Protein AF-A0A7Y1Y1H8-F1 (afdb_monomer_lite)

Structure (mmCIF, N/CA/C/O backbone):
data_AF-A0A7Y1Y1H8-F1
#
_entry.id   AF-A0A7Y1Y1H8-F1
#
loop_
_atom_site.group_PDB
_atom_site.id
_atom_site.type_symbol
_atom_site.label_atom_id
_atom_site.label_alt_id
_atom_site.label_comp_id
_atom_site.label_asym_id
_atom_site.label_entity_id
_atom_site.label_seq_id
_atom_site.pdbx_PDB_ins_code
_atom_site.Cartn_x
_atom_site.Cartn_y
_atom_site.Cartn_z
_atom_site.occupancy
_atom_site.B_iso_or_equiv
_atom_site.auth_seq_id
_atom_site.auth_comp_id
_atom_site.auth_asym_id
_atom_site.auth_atom_id
_atom_site.pdbx_PDB_model_num
ATOM 1 N N . MET A 1 1 ? 24.072 7.001 -8.394 1.00 65.31 1 MET A N 1
ATOM 2 C CA . MET A 1 1 ? 23.470 6.661 -7.085 1.00 65.31 1 MET A CA 1
ATOM 3 C C . MET A 1 1 ? 21.974 6.422 -7.222 1.00 65.31 1 MET A C 1
ATOM 5 O O . MET A 1 1 ? 21.556 5.305 -6.968 1.00 65.31 1 MET A O 1
ATOM 9 N N . LEU A 1 2 ? 21.184 7.399 -7.696 1.00 84.12 2 LEU A N 1
ATOM 10 C CA . LEU A 1 2 ? 19.743 7.194 -7.925 1.00 84.12 2 LEU A CA 1
ATOM 11 C C . LEU A 1 2 ? 19.459 6.105 -8.979 1.00 84.12 2 LEU A C 1
ATOM 13 O O . LEU A 1 2 ? 18.669 5.208 -8.729 1.00 84.12 2 LEU A O 1
ATOM 17 N N . SER A 1 3 ? 20.190 6.118 -10.098 1.00 87.31 3 SER A N 1
ATOM 18 C CA . SER A 1 3 ? 20.118 5.077 -11.137 1.00 87.31 3 SER A CA 1
ATOM 19 C C . SER A 1 3 ? 20.517 3.686 -10.637 1.00 87.31 3 SER A C 1
ATOM 21 O O . SER A 1 3 ? 19.962 2.683 -11.065 1.00 87.31 3 SER A O 1
ATOM 23 N N . THR A 1 4 ? 21.467 3.612 -9.702 1.00 92.56 4 THR A N 1
ATOM 24 C CA . THR A 1 4 ? 21.881 2.352 -9.073 1.00 92.56 4 THR A CA 1
ATOM 25 C C . THR A 1 4 ? 20.747 1.771 -8.234 1.00 92.56 4 THR A C 1
ATOM 27 O O . THR A 1 4 ? 20.443 0.593 -8.363 1.00 92.56 4 THR A O 1
ATOM 30 N N . LEU A 1 5 ? 20.095 2.605 -7.417 1.00 93.06 5 LEU A N 1
ATOM 31 C CA . LEU A 1 5 ? 18.932 2.198 -6.625 1.00 93.06 5 LEU A CA 1
ATOM 32 C C . LEU A 1 5 ? 17.758 1.796 -7.515 1.00 93.06 5 LEU A C 1
ATOM 34 O O . LEU A 1 5 ? 17.090 0.810 -7.229 1.00 93.06 5 LEU A O 1
ATOM 38 N N . GLU A 1 6 ? 17.528 2.533 -8.599 1.00 91.25 6 GLU A N 1
ATOM 39 C CA . GLU A 1 6 ? 16.491 2.196 -9.564 1.00 91.25 6 GLU A CA 1
ATOM 40 C C . GLU A 1 6 ? 16.747 0.831 -10.210 1.00 91.25 6 GLU A C 1
ATOM 42 O O . GLU A 1 6 ? 15.847 -0.000 -10.233 1.00 91.25 6 GLU A O 1
ATOM 47 N N . ASN A 1 7 ? 17.970 0.558 -10.667 1.00 92.62 7 ASN A N 1
ATOM 48 C CA . ASN A 1 7 ? 18.309 -0.745 -11.238 1.00 92.62 7 ASN A CA 1
ATOM 49 C C . ASN A 1 7 ? 18.155 -1.873 -10.212 1.00 92.62 7 ASN A C 1
ATOM 51 O O . ASN A 1 7 ? 17.545 -2.889 -10.525 1.00 92.62 7 ASN A O 1
ATOM 55 N N . MET A 1 8 ? 18.625 -1.670 -8.977 1.00 95.06 8 MET A N 1
ATOM 56 C CA . MET A 1 8 ? 18.462 -2.652 -7.900 1.00 95.06 8 MET A CA 1
ATOM 57 C C . MET A 1 8 ? 16.987 -2.938 -7.593 1.00 95.06 8 MET A C 1
ATOM 59 O O . MET A 1 8 ? 16.618 -4.093 -7.412 1.00 95.06 8 MET A O 1
ATOM 63 N N . ASP A 1 9 ? 16.137 -1.908 -7.545 1.00 93.69 9 ASP A N 1
ATOM 64 C CA . ASP A 1 9 ? 14.693 -2.060 -7.330 1.00 93.69 9 ASP A CA 1
ATOM 65 C C . ASP A 1 9 ? 14.044 -2.869 -8.466 1.00 93.69 9 ASP A C 1
ATOM 67 O O . ASP A 1 9 ? 13.272 -3.791 -8.202 1.00 93.69 9 ASP A O 1
ATOM 71 N N . ARG A 1 10 ? 14.422 -2.596 -9.722 1.00 93.19 10 ARG A N 1
ATOM 72 C CA . ARG A 1 10 ? 13.918 -3.320 -10.898 1.00 93.19 10 ARG A CA 1
ATOM 73 C C . ARG A 1 10 ? 14.368 -4.781 -10.918 1.00 93.19 10 ARG A C 1
ATOM 75 O O . ARG A 1 10 ? 13.538 -5.662 -11.131 1.00 93.19 10 ARG A O 1
ATOM 82 N N . GLU A 1 11 ? 15.650 -5.047 -10.681 1.00 94.69 11 GLU A N 1
ATOM 83 C CA . GLU A 1 11 ? 16.203 -6.406 -10.627 1.00 94.69 11 GLU A CA 1
ATOM 84 C C . GLU A 1 11 ? 15.566 -7.219 -9.499 1.00 94.69 11 GLU A C 1
ATOM 86 O O . GLU A 1 11 ? 15.130 -8.350 -9.718 1.00 94.69 11 GLU A O 1
ATOM 91 N N . LEU A 1 12 ? 15.438 -6.620 -8.311 1.00 96.31 12 LEU A N 1
ATOM 92 C CA . LEU A 1 12 ? 14.784 -7.253 -7.172 1.00 96.31 12 LEU A CA 1
ATOM 93 C C . LEU A 1 12 ? 13.310 -7.542 -7.467 1.00 96.31 12 LEU A C 1
ATOM 95 O O . LEU A 1 12 ? 12.825 -8.628 -7.150 1.00 96.31 12 LEU A O 1
ATOM 99 N N . PHE A 1 13 ? 12.601 -6.601 -8.097 1.00 95.25 13 PHE A N 1
ATOM 100 C CA . PHE A 1 13 ? 11.216 -6.804 -8.504 1.00 95.25 13 PHE A CA 1
ATOM 101 C C . PHE A 1 13 ? 11.086 -7.978 -9.476 1.00 95.25 13 PHE A C 1
ATOM 103 O O . PHE A 1 13 ? 10.279 -8.868 -9.228 1.00 95.25 13 PHE A O 1
ATOM 110 N N . VAL A 1 14 ? 11.879 -8.014 -10.553 1.00 95.19 14 VAL A N 1
ATOM 111 C CA . VAL A 1 14 ? 11.819 -9.097 -11.551 1.00 95.19 14 VAL A CA 1
ATOM 112 C C . VAL A 1 14 ? 12.166 -10.442 -10.916 1.00 95.19 14 VAL A C 1
ATOM 114 O O . VAL A 1 14 ? 11.481 -11.427 -11.181 1.00 95.19 14 VAL A O 1
ATOM 117 N N . PHE A 1 15 ? 13.168 -10.483 -10.035 1.00 96.25 15 PHE A N 1
ATOM 118 C CA . PHE A 1 15 ? 13.535 -11.689 -9.298 1.00 96.25 15 PHE A CA 1
ATOM 119 C C . PHE A 1 15 ? 12.376 -12.213 -8.438 1.00 96.25 15 PHE A C 1
ATOM 121 O O . PHE A 1 15 ? 11.978 -13.367 -8.585 1.00 96.25 15 PHE A O 1
ATOM 128 N N . LEU A 1 16 ? 11.787 -11.364 -7.589 1.00 95.38 16 LEU A N 1
ATOM 129 C CA . LEU A 1 16 ? 10.676 -11.751 -6.712 1.00 95.38 16 LEU A CA 1
ATOM 130 C C . LEU A 1 16 ? 9.417 -12.110 -7.507 1.00 95.38 16 LEU A C 1
ATOM 132 O O . LEU A 1 16 ? 8.775 -13.121 -7.233 1.00 95.38 16 LEU A O 1
ATOM 136 N N . ASN A 1 17 ? 9.083 -11.308 -8.516 1.00 95.25 17 ASN A N 1
ATOM 137 C CA . ASN A 1 17 ? 7.946 -11.547 -9.393 1.00 95.25 17 ASN A CA 1
ATOM 138 C C . ASN A 1 17 ? 8.120 -12.849 -10.200 1.00 95.25 17 ASN A C 1
ATOM 140 O O . ASN A 1 17 ? 7.142 -13.539 -10.477 1.00 95.25 17 ASN A O 1
ATOM 144 N N . GLY A 1 18 ? 9.354 -13.214 -10.561 1.00 94.00 18 GLY A N 1
ATOM 145 C CA . GLY A 1 18 ? 9.685 -14.461 -11.253 1.00 94.00 18 GLY A CA 1
ATOM 146 C C . GLY A 1 18 ? 9.533 -15.722 -10.394 1.00 94.00 18 GLY A C 1
ATOM 147 O O . GLY A 1 18 ? 9.377 -16.807 -10.944 1.00 94.00 18 GLY A O 1
ATOM 148 N N . MET A 1 19 ? 9.509 -15.598 -9.063 1.00 94.38 19 MET A N 1
ATOM 149 C CA . MET A 1 19 ? 9.257 -16.710 -8.129 1.00 94.38 19 MET A CA 1
ATOM 150 C C . MET A 1 19 ? 7.758 -17.030 -7.949 1.00 94.38 19 MET A C 1
ATOM 152 O O . MET A 1 19 ? 7.380 -17.730 -7.003 1.00 94.38 19 MET A O 1
ATOM 156 N N . ASN A 1 20 ? 6.894 -16.509 -8.828 1.00 93.19 20 ASN A N 1
ATOM 157 C CA . ASN A 1 20 ? 5.456 -16.758 -8.785 1.00 93.19 20 ASN A CA 1
ATOM 158 C C . ASN A 1 20 ? 5.120 -18.247 -8.961 1.00 93.19 20 ASN A C 1
ATOM 160 O O . ASN A 1 20 ? 5.846 -19.021 -9.586 1.00 93.19 20 ASN A O 1
ATOM 164 N N . ASN A 1 21 ? 4.002 -18.649 -8.368 1.00 94.62 21 ASN A N 1
ATOM 165 C CA . ASN A 1 21 ? 3.383 -19.951 -8.566 1.00 94.62 21 ASN A CA 1
ATOM 166 C C . ASN A 1 21 ? 1.912 -19.864 -8.150 1.00 94.62 21 ASN A C 1
ATOM 168 O O . ASN A 1 21 ? 1.528 -18.969 -7.401 1.00 94.62 21 ASN A O 1
ATOM 172 N N . SER A 1 22 ? 1.099 -20.840 -8.553 1.00 93.88 22 SER A N 1
ATOM 173 C CA . SER A 1 22 ? -0.351 -20.807 -8.325 1.00 93.88 22 SER A CA 1
ATOM 174 C C . SER A 1 22 ? -0.763 -20.684 -6.852 1.00 93.88 22 SER A C 1
ATOM 176 O O . SER A 1 22 ? -1.789 -20.079 -6.556 1.00 93.88 22 SER A O 1
ATOM 178 N N . VAL A 1 23 ? 0.011 -21.250 -5.918 1.00 95.19 23 VAL A N 1
ATOM 179 C CA . VAL A 1 23 ? -0.287 -21.179 -4.477 1.00 95.19 23 VAL A CA 1
ATOM 180 C C . VAL A 1 23 ? 0.081 -19.806 -3.919 1.00 95.19 23 VAL A C 1
ATOM 182 O O . VAL A 1 23 ? -0.704 -19.211 -3.181 1.00 95.19 23 VAL A O 1
ATOM 185 N N . ALA A 1 24 ? 1.259 -19.297 -4.281 1.00 93.56 24 ALA A N 1
ATOM 186 C CA . ALA A 1 24 ? 1.716 -17.972 -3.888 1.00 93.56 24 ALA A CA 1
ATOM 187 C C . ALA A 1 24 ? 0.798 -16.884 -4.456 1.00 93.56 24 ALA A C 1
ATOM 189 O O . ALA A 1 24 ? 0.406 -15.990 -3.716 1.00 93.56 24 ALA A O 1
ATOM 190 N N . ASP A 1 25 ? 0.389 -16.997 -5.719 1.00 94.12 25 ASP A N 1
ATOM 191 C CA . ASP A 1 25 ? -0.513 -16.048 -6.373 1.00 94.12 25 ASP A CA 1
ATOM 192 C C . ASP A 1 25 ? -1.875 -16.004 -5.686 1.00 94.12 25 ASP A C 1
ATOM 194 O O . ASP A 1 25 ? -2.371 -14.927 -5.357 1.00 94.12 25 ASP A O 1
ATOM 198 N N . TRP A 1 26 ? -2.450 -17.177 -5.403 1.00 93.88 26 TRP A N 1
ATOM 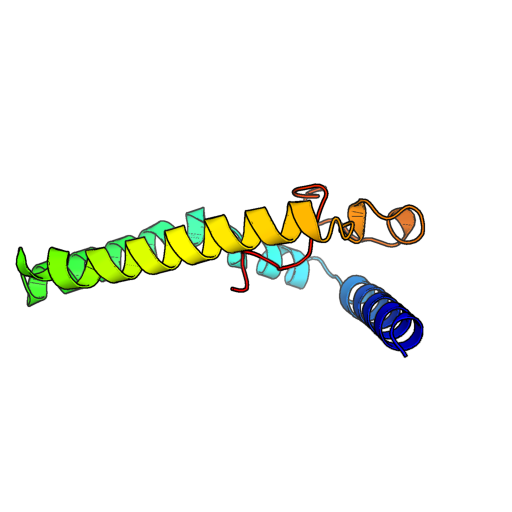199 C CA . TRP A 1 26 ? -3.701 -17.288 -4.659 1.00 93.88 26 TRP A CA 1
ATOM 200 C C . TRP A 1 26 ? -3.582 -16.617 -3.286 1.00 93.88 26 TRP A C 1
ATOM 202 O O . TRP A 1 26 ? -4.406 -15.776 -2.927 1.00 93.88 26 TRP A O 1
ATOM 212 N N . LEU A 1 27 ?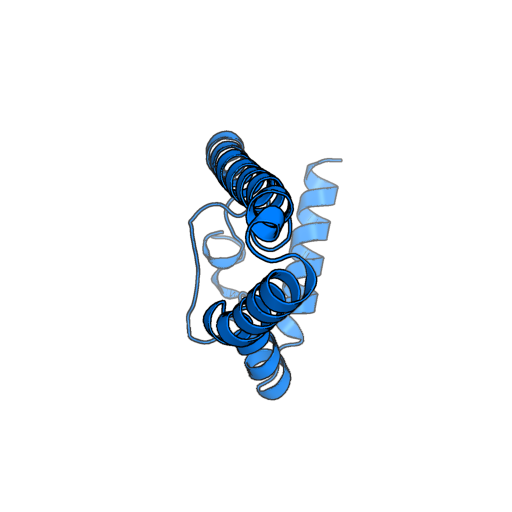 -2.522 -16.920 -2.532 1.00 94.56 27 LEU A N 1
ATOM 213 C CA . LEU A 1 27 ? -2.310 -16.339 -1.209 1.00 94.56 27 LEU A CA 1
ATOM 214 C C . LEU A 1 27 ? -2.124 -14.818 -1.279 1.00 94.56 27 LEU A C 1
ATOM 216 O O . LEU A 1 27 ? -2.761 -14.087 -0.520 1.00 94.56 27 LEU A O 1
ATOM 220 N N . MET A 1 28 ? -1.287 -14.325 -2.192 1.00 92.69 28 MET A N 1
ATOM 221 C CA . MET A 1 28 ? -1.009 -12.893 -2.347 1.00 92.69 28 MET A CA 1
ATOM 222 C C . MET A 1 28 ? -2.250 -12.110 -2.792 1.00 92.69 28 MET A C 1
ATOM 224 O O . MET A 1 28 ? -2.470 -10.994 -2.319 1.00 92.69 28 MET A O 1
ATOM 228 N N . TYR A 1 29 ? -3.097 -12.703 -3.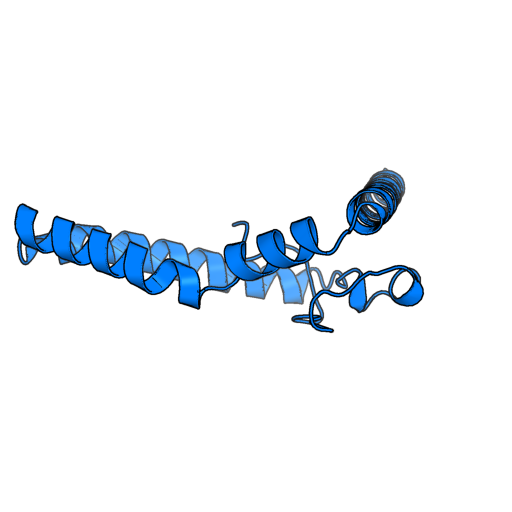636 1.00 93.00 29 TYR A N 1
ATOM 229 C CA . TYR A 1 29 ? -4.358 -12.098 -4.056 1.00 93.00 29 TYR A CA 1
ATOM 230 C C . TYR A 1 29 ? -5.317 -11.904 -2.876 1.00 93.00 29 TYR A C 1
ATOM 232 O O . TYR A 1 29 ? -5.694 -10.776 -2.561 1.00 93.00 29 TYR A O 1
ATOM 240 N N . TYR A 1 30 ? -5.662 -12.981 -2.160 1.00 93.44 30 TYR A N 1
ATOM 241 C CA . TYR A 1 30 ? -6.637 -12.901 -1.065 1.00 93.44 30 TYR A CA 1
ATOM 242 C C . TYR A 1 30 ? -6.119 -12.128 0.149 1.00 93.44 30 TYR A C 1
ATOM 244 O O . TYR A 1 30 ? -6.902 -11.483 0.840 1.00 93.44 30 TYR A O 1
ATOM 252 N N . THR A 1 31 ? -4.810 -12.148 0.409 1.00 92.56 31 THR A N 1
ATOM 253 C CA . THR A 1 31 ? -4.228 -11.313 1.474 1.00 92.56 31 THR A CA 1
ATOM 254 C C . THR A 1 31 ? -4.288 -9.823 1.144 1.00 92.56 31 THR A C 1
ATOM 256 O O . THR A 1 31 ? -4.460 -9.017 2.058 1.00 92.56 31 THR A O 1
ATOM 259 N N . SER A 1 32 ? -4.206 -9.453 -0.137 1.00 91.38 32 SER A N 1
ATOM 260 C CA . SER A 1 32 ? -4.302 -8.059 -0.589 1.00 91.38 32 SER A CA 1
ATOM 261 C C . SER A 1 32 ? -5.748 -7.578 -0.770 1.00 91.38 32 SER A C 1
ATOM 263 O O . SER A 1 32 ? -5.992 -6.372 -0.819 1.00 91.38 32 SER A O 1
ATOM 265 N N . GLU A 1 33 ? -6.718 -8.490 -0.872 1.00 91.44 33 GLU A N 1
ATOM 266 C CA . GLU A 1 33 ? -8.113 -8.150 -1.147 1.00 91.44 33 GLU A CA 1
ATOM 267 C C . GLU A 1 33 ? -8.829 -7.598 0.096 1.00 91.44 33 GLU A C 1
ATOM 269 O O . GLU A 1 33 ? -9.013 -8.275 1.110 1.00 91.44 33 GLU A O 1
ATOM 274 N N . LYS A 1 34 ? -9.316 -6.356 0.008 1.00 88.75 34 LYS A N 1
ATOM 275 C CA . LYS A 1 34 ? -9.917 -5.642 1.148 1.00 88.75 34 LYS A CA 1
ATOM 276 C C . LYS A 1 34 ? -11.153 -6.341 1.715 1.00 88.75 34 LYS A C 1
ATOM 278 O O . LYS A 1 34 ? -11.390 -6.272 2.920 1.00 88.75 34 LYS A O 1
ATOM 283 N N . TRP A 1 35 ? -11.939 -7.019 0.872 1.00 91.50 35 TRP A N 1
ATOM 284 C CA . TRP A 1 35 ? -13.174 -7.687 1.300 1.00 91.50 35 TRP A CA 1
ATOM 285 C C . TRP A 1 35 ? -12.913 -8.815 2.300 1.00 91.50 35 TRP A C 1
ATOM 287 O O . TRP A 1 35 ? -13.739 -9.039 3.184 1.00 91.50 35 TRP A O 1
ATOM 297 N N . VAL A 1 36 ? -11.748 -9.466 2.213 1.00 94.12 36 VAL A N 1
ATOM 298 C CA . VAL A 1 36 ? -11.331 -10.533 3.135 1.00 94.12 36 VAL A CA 1
ATOM 299 C C . VAL A 1 36 ? -11.160 -9.998 4.559 1.00 94.12 36 VAL A C 1
ATOM 301 O O . VAL A 1 36 ? -11.480 -10.687 5.526 1.00 94.12 36 VAL A O 1
ATOM 304 N N . TRP A 1 37 ? -10.726 -8.744 4.702 1.00 93.56 37 TRP A N 1
ATOM 305 C CA . TRP A 1 37 ? -10.432 -8.129 5.997 1.00 93.56 37 TRP A CA 1
ATOM 306 C C . TRP A 1 37 ? -11.628 -7.422 6.647 1.00 93.56 37 TRP A C 1
ATOM 308 O O . TRP A 1 37 ? -11.613 -7.182 7.855 1.00 93.56 37 TRP A O 1
ATOM 318 N N . ILE A 1 38 ? -12.696 -7.124 5.897 1.00 94.44 38 ILE A N 1
ATOM 319 C CA . ILE A 1 38 ? -13.889 -6.444 6.435 1.00 94.44 38 ILE A CA 1
ATOM 320 C C . ILE A 1 38 ? -14.495 -7.184 7.642 1.00 94.44 38 ILE A C 1
ATOM 322 O O . ILE A 1 38 ? -14.725 -6.525 8.659 1.00 94.44 38 ILE A O 1
ATOM 326 N N . PRO A 1 39 ? -14.722 -8.516 7.612 1.00 95.88 39 PRO A N 1
ATOM 327 C CA . PRO A 1 39 ? -15.255 -9.235 8.771 1.00 95.88 39 PRO A CA 1
ATOM 328 C C . PRO A 1 39 ? -14.371 -9.098 10.015 1.00 95.88 39 PRO A C 1
ATOM 330 O O . PRO A 1 39 ? -14.880 -8.951 11.126 1.00 95.88 39 PRO A O 1
ATOM 333 N N . PHE A 1 40 ? -13.050 -9.096 9.830 1.00 95.81 40 PHE A N 1
ATOM 334 C CA . PHE A 1 40 ? -12.088 -8.937 10.914 1.00 95.81 40 PHE A CA 1
ATOM 335 C C . PHE A 1 40 ? -12.155 -7.533 11.532 1.00 95.81 40 PHE A C 1
ATOM 337 O O . PHE A 1 40 ? -12.255 -7.399 12.753 1.00 95.81 40 PHE A O 1
ATOM 344 N N . TYR A 1 41 ? -12.192 -6.480 10.710 1.00 94.25 41 TYR A N 1
ATOM 345 C CA . TYR A 1 41 ? -12.339 -5.110 11.209 1.00 94.25 41 TYR A CA 1
ATOM 346 C C . TYR A 1 41 ? -13.691 -4.876 11.889 1.00 94.25 41 TYR A C 1
ATOM 348 O O . TYR A 1 41 ? -13.747 -4.231 12.937 1.00 94.25 41 TYR A O 1
ATOM 356 N N . LEU A 1 42 ? -14.775 -5.448 11.354 1.00 96.12 42 LEU A N 1
ATOM 357 C CA . LEU A 1 42 ? -16.091 -5.405 11.993 1.00 96.12 42 LEU A CA 1
ATOM 358 C C . LEU A 1 42 ? -16.068 -6.074 13.368 1.00 96.12 42 LEU A C 1
ATOM 360 O O . LEU A 1 42 ? -16.593 -5.508 14.326 1.00 96.12 42 LEU A O 1
ATOM 364 N N . LEU A 1 43 ? -15.417 -7.234 13.494 1.00 97.25 43 LEU A N 1
ATOM 365 C CA . LEU A 1 43 ? -15.256 -7.910 14.779 1.00 97.25 43 LEU A CA 1
ATOM 366 C C . LEU A 1 43 ? -14.521 -7.022 15.794 1.00 97.25 43 LEU A C 1
ATOM 368 O O . LEU A 1 43 ? -14.984 -6.890 16.926 1.00 97.25 43 LEU A O 1
ATOM 372 N N . ILE A 1 44 ? -13.426 -6.367 15.396 1.00 96.25 44 ILE A N 1
ATOM 373 C CA . ILE A 1 44 ? -12.690 -5.435 16.268 1.00 96.25 44 ILE A CA 1
ATOM 374 C C . ILE A 1 44 ? -13.600 -4.295 16.735 1.00 96.25 44 ILE A C 1
ATOM 376 O O . ILE A 1 44 ? -13.664 -4.009 17.930 1.00 96.25 44 ILE A O 1
ATOM 380 N N . VAL A 1 45 ? -14.342 -3.667 15.819 1.00 95.81 45 VAL A N 1
ATOM 381 C CA . VAL A 1 45 ? -15.264 -2.571 16.153 1.00 95.81 45 VAL A CA 1
ATOM 382 C C . VAL A 1 45 ? -16.353 -3.037 17.124 1.00 95.81 45 VAL A C 1
ATOM 384 O O . VAL A 1 45 ? -16.634 -2.342 18.102 1.00 95.81 45 VAL A O 1
ATOM 387 N N . LEU A 1 46 ? -16.920 -4.230 16.916 1.00 97.00 46 LEU A N 1
ATOM 388 C CA . LEU A 1 46 ? -17.919 -4.819 17.812 1.00 97.00 46 LEU A CA 1
ATOM 389 C C . LEU A 1 46 ? -17.351 -5.094 19.211 1.00 97.00 46 LEU A C 1
ATOM 391 O O . LEU A 1 46 ? -18.004 -4.784 20.208 1.00 97.00 46 LEU A O 1
ATOM 395 N N . LEU A 1 47 ? -16.134 -5.636 19.306 1.00 97.06 47 LEU A N 1
ATOM 396 C CA . LEU A 1 47 ? -15.462 -5.888 20.585 1.00 97.06 47 LEU A CA 1
ATOM 397 C C . LEU A 1 47 ? -15.140 -4.585 21.325 1.00 97.06 47 LEU A C 1
ATOM 399 O O . LEU A 1 47 ? -15.362 -4.488 22.537 1.00 97.06 47 LEU A O 1
ATOM 403 N N . LEU A 1 48 ? -14.683 -3.560 20.601 1.00 96.62 48 LEU A N 1
ATOM 404 C CA . LEU A 1 48 ? -14.451 -2.236 21.169 1.00 96.62 48 LEU A CA 1
ATOM 405 C C . LEU A 1 48 ? -15.756 -1.633 21.683 1.00 96.62 48 LEU A C 1
ATOM 407 O O . LEU A 1 48 ? -15.775 -1.135 22.805 1.00 96.62 48 LEU A O 1
ATOM 411 N N . PHE A 1 49 ? -16.843 -1.702 20.912 1.00 97.00 49 PHE A N 1
ATOM 412 C CA . PHE A 1 49 ? -18.145 -1.182 21.332 1.00 97.00 49 PHE A CA 1
ATOM 413 C C . PHE A 1 49 ? -18.707 -1.943 22.535 1.00 97.00 49 PHE A C 1
ATOM 415 O O . PHE A 1 49 ? -19.242 -1.337 23.459 1.00 97.00 49 PHE A O 1
ATOM 422 N N . ARG A 1 50 ? -18.520 -3.266 22.592 1.00 96.88 50 ARG A N 1
ATOM 423 C CA . ARG A 1 50 ? -18.902 -4.075 23.758 1.00 96.88 50 ARG A CA 1
ATOM 424 C C . ARG A 1 50 ? -18.135 -3.674 25.022 1.00 96.88 50 ARG A C 1
ATOM 426 O O . ARG A 1 50 ? -18.695 -3.750 26.110 1.00 96.88 50 ARG A O 1
ATOM 433 N N . THR A 1 51 ? -16.878 -3.255 24.882 1.00 96.75 51 THR A N 1
ATOM 434 C CA . THR A 1 51 ? -15.998 -2.917 26.013 1.00 96.75 51 THR A CA 1
ATOM 435 C C . THR A 1 51 ? -16.145 -1.461 26.464 1.00 96.75 51 THR A C 1
ATOM 437 O O . THR A 1 51 ? -16.178 -1.183 27.660 1.00 96.75 51 THR A O 1
ATOM 440 N N . TYR A 1 52 ? -16.244 -0.524 25.519 1.00 96.25 52 TYR A N 1
ATOM 441 C CA . TYR A 1 52 ? -16.187 0.920 25.775 1.00 96.25 52 TYR A CA 1
ATOM 442 C C . TYR A 1 52 ? -17.493 1.666 25.443 1.00 96.25 52 TYR A C 1
ATOM 444 O O . TYR A 1 52 ? -17.616 2.858 25.747 1.00 96.25 52 TYR A O 1
ATOM 452 N N . GLY A 1 53 ? -18.484 0.998 24.847 1.00 95.56 53 GLY A N 1
ATOM 453 C CA . GLY A 1 53 ? -19.756 1.597 24.442 1.00 95.56 53 GLY A CA 1
ATOM 454 C C . GLY A 1 53 ? -19.564 2.745 23.452 1.00 95.56 53 GLY A C 1
ATOM 455 O O . GLY A 1 53 ? -18.750 2.684 22.537 1.00 95.56 53 GLY A O 1
ATOM 456 N N . VAL A 1 54 ? -20.273 3.855 23.667 1.00 94.44 54 VAL A N 1
ATOM 457 C CA . VAL A 1 54 ? -20.168 5.051 22.809 1.00 94.44 54 VAL A CA 1
ATOM 458 C C . VAL A 1 54 ? -18.758 5.665 22.829 1.00 94.44 54 VAL A C 1
ATOM 460 O O . VAL A 1 54 ? -18.353 6.302 21.858 1.00 94.44 54 VAL A O 1
ATOM 463 N N . LYS A 1 55 ? -17.953 5.422 23.879 1.00 95.31 55 LYS A N 1
ATOM 464 C CA . LYS A 1 55 ? -16.569 5.926 23.949 1.00 95.31 55 LYS A CA 1
ATOM 465 C C . LYS A 1 55 ? -15.658 5.318 22.879 1.00 95.31 55 LYS A C 1
ATOM 467 O O . LYS A 1 55 ? -14.620 5.900 22.584 1.00 95.31 55 LYS A O 1
ATOM 472 N N . THR A 1 56 ? -16.057 4.212 22.250 1.00 94.88 56 THR A N 1
ATOM 473 C CA . THR A 1 56 ? -15.381 3.644 21.075 1.00 94.88 56 THR A CA 1
ATOM 474 C C . THR A 1 56 ? -15.223 4.657 19.945 1.00 94.88 56 THR A C 1
ATOM 476 O O . THR A 1 56 ? -14.236 4.596 19.217 1.00 94.88 56 THR A O 1
ATOM 479 N N . LEU A 1 57 ? -16.123 5.639 19.828 1.00 94.38 57 LEU A N 1
ATOM 480 C CA . LEU A 1 57 ? -15.998 6.706 18.833 1.00 94.38 57 LEU A CA 1
ATOM 481 C C . LEU A 1 57 ? -14.716 7.531 19.016 1.00 94.38 57 LEU A C 1
ATOM 483 O O . LEU A 1 57 ? -14.092 7.889 18.023 1.00 94.38 57 LEU A O 1
ATOM 487 N N . TYR A 1 58 ? -14.263 7.760 20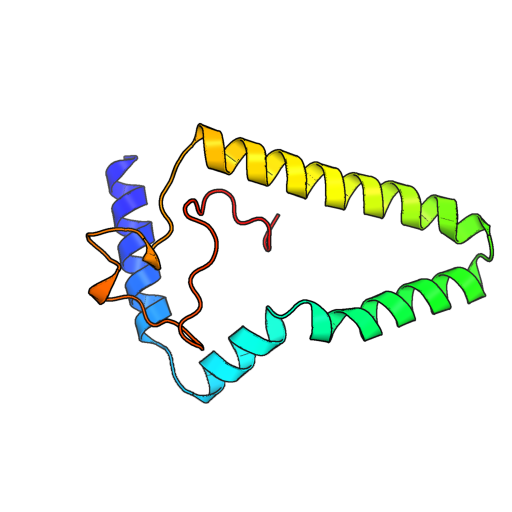.255 1.00 95.75 58 TYR A N 1
ATOM 488 C CA . TYR A 1 58 ? -13.000 8.463 20.521 1.00 95.75 58 TYR A CA 1
ATOM 489 C C . TYR A 1 58 ? -11.763 7.649 20.118 1.00 95.75 58 TYR A C 1
ATOM 491 O O . TYR A 1 58 ? -10.701 8.226 19.916 1.00 95.75 58 TYR A O 1
ATOM 499 N N . ILE A 1 59 ? -11.899 6.325 19.988 1.00 94.25 59 ILE A N 1
ATOM 500 C CA . ILE A 1 59 ? -10.837 5.422 19.521 1.00 94.25 59 ILE A CA 1
ATOM 501 C C . ILE A 1 59 ? -10.866 5.328 17.992 1.00 94.25 59 ILE A C 1
ATOM 503 O O . ILE A 1 59 ? -9.830 5.429 17.344 1.00 94.25 59 ILE A O 1
ATOM 507 N N . ILE A 1 60 ? -12.052 5.162 17.402 1.00 95.25 60 ILE A N 1
ATOM 508 C CA . ILE A 1 60 ? -12.209 4.999 15.951 1.00 95.25 60 ILE A CA 1
ATOM 509 C C . ILE A 1 60 ? -11.903 6.297 15.204 1.00 95.25 60 ILE A C 1
ATOM 511 O O . ILE A 1 60 ? -11.278 6.250 14.148 1.00 95.25 60 ILE A O 1
ATOM 515 N N . LEU A 1 61 ? -12.301 7.454 15.739 1.00 95.88 61 LEU A N 1
ATOM 516 C CA . LEU A 1 61 ? -12.104 8.742 15.076 1.00 95.88 61 LEU A CA 1
ATOM 517 C C . LEU A 1 61 ? -10.636 9.012 14.683 1.00 95.88 61 LEU A C 1
ATOM 519 O O . LEU A 1 61 ? -10.398 9.253 13.500 1.00 95.88 61 LEU A O 1
ATOM 523 N N . PRO A 1 62 ? -9.640 8.947 15.591 1.00 96.44 62 PRO A N 1
ATOM 524 C CA . PRO A 1 62 ? -8.246 9.158 15.208 1.00 96.44 62 PRO A CA 1
ATOM 525 C C . PRO A 1 62 ? -7.731 8.090 14.236 1.00 96.44 62 PRO A C 1
ATOM 527 O O . PRO A 1 62 ? -6.962 8.427 13.343 1.00 96.44 62 PRO A O 1
ATOM 530 N N . ILE A 1 63 ? -8.182 6.834 14.343 1.00 95.38 63 ILE A N 1
ATOM 531 C CA . ILE A 1 63 ? -7.805 5.767 13.399 1.00 95.38 63 ILE A CA 1
ATOM 532 C C . ILE A 1 63 ? -8.272 6.123 11.984 1.00 95.38 63 ILE A C 1
ATOM 534 O O . ILE A 1 63 ? -7.485 6.084 11.043 1.00 95.38 63 ILE A O 1
ATOM 538 N N . VAL A 1 64 ? -9.536 6.526 11.835 1.00 95.56 64 VAL A N 1
ATOM 539 C CA . VAL A 1 64 ? -10.098 6.941 10.542 1.00 95.56 64 VAL A CA 1
ATOM 540 C C . VAL A 1 64 ? -9.367 8.169 10.000 1.00 95.56 64 VAL A C 1
ATOM 542 O O . VAL A 1 64 ? -9.032 8.205 8.817 1.00 95.56 64 VAL A O 1
ATOM 545 N N . LEU A 1 65 ? -9.071 9.158 10.847 1.00 97.12 65 LEU A N 1
ATOM 546 C CA . LEU A 1 65 ? -8.324 10.351 10.438 1.00 97.12 65 LEU A CA 1
ATOM 547 C C . LEU A 1 65 ? -6.916 10.014 9.939 1.00 97.12 65 LEU A C 1
ATOM 549 O O . LEU A 1 65 ? -6.496 10.546 8.917 1.00 97.12 65 LEU A O 1
ATOM 553 N N . VAL A 1 66 ? -6.201 9.112 10.613 1.00 96.38 66 VAL A N 1
ATOM 554 C CA . VAL A 1 66 ? -4.865 8.687 10.176 1.00 96.38 66 VAL A CA 1
ATOM 555 C C . VAL A 1 66 ? -4.943 7.907 8.867 1.00 96.38 66 VAL A C 1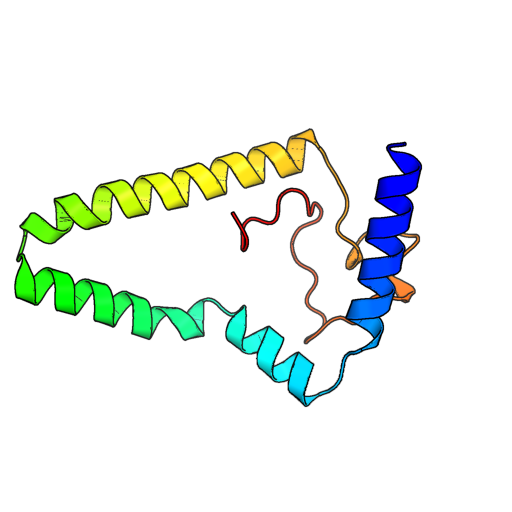
ATOM 557 O O . VAL A 1 66 ? -4.219 8.241 7.939 1.00 96.38 66 VAL A O 1
ATOM 560 N N . ILE A 1 67 ? -5.854 6.934 8.744 1.00 94.44 67 ILE A N 1
ATOM 561 C CA . ILE A 1 67 ? -6.013 6.148 7.508 1.00 94.44 67 ILE A CA 1
ATOM 562 C C . ILE A 1 67 ? -6.333 7.064 6.323 1.00 94.44 67 ILE A C 1
ATOM 564 O O . ILE A 1 67 ? -5.685 6.987 5.282 1.00 94.44 67 ILE A O 1
ATOM 568 N N . THR A 1 68 ? -7.313 7.956 6.486 1.00 95.31 68 THR A N 1
ATOM 569 C CA . THR A 1 68 ? -7.688 8.907 5.430 1.00 95.31 68 THR A CA 1
ATOM 570 C C . THR A 1 68 ? -6.552 9.875 5.116 1.00 95.31 68 THR A C 1
ATOM 572 O O . THR A 1 68 ? -6.257 10.095 3.945 1.00 95.31 68 THR A O 1
ATOM 575 N N . GLY A 1 69 ? -5.866 10.410 6.128 1.00 96.75 69 GLY A N 1
ATOM 576 C CA . GLY A 1 69 ? -4.716 11.291 5.942 1.00 96.75 69 GLY A CA 1
ATOM 577 C C . GLY A 1 69 ? -3.588 10.620 5.159 1.00 96.75 69 GLY A C 1
ATOM 578 O O . GLY A 1 69 ? -3.123 11.174 4.163 1.00 96.75 69 GLY A O 1
ATOM 579 N N . THR A 1 70 ? -3.186 9.413 5.557 1.00 95.81 70 THR A N 1
ATOM 580 C CA . THR A 1 70 ? -2.132 8.646 4.882 1.00 95.81 70 THR A CA 1
ATOM 581 C C . THR A 1 70 ? -2.522 8.296 3.447 1.00 95.81 70 THR A C 1
ATOM 583 O O . THR A 1 70 ? -1.706 8.467 2.540 1.00 95.81 70 THR A O 1
ATOM 586 N N . ASP A 1 71 ? -3.773 7.890 3.203 1.00 94.00 71 ASP A N 1
ATOM 587 C CA . ASP A 1 71 ? -4.262 7.607 1.851 1.00 94.00 71 ASP A CA 1
ATOM 588 C C . ASP A 1 71 ? -4.172 8.850 0.952 1.00 94.00 71 ASP A C 1
ATOM 590 O O . ASP A 1 71 ? -3.534 8.804 -0.103 1.00 94.00 71 ASP A O 1
ATOM 594 N N . GLN A 1 72 ? -4.694 9.993 1.404 1.00 95.88 72 GLN A N 1
ATOM 595 C CA . GLN A 1 72 ? -4.665 11.233 0.623 1.00 95.88 72 GLN A CA 1
ATOM 596 C C . GLN A 1 72 ? -3.238 11.721 0.352 1.00 95.88 72 GLN A C 1
ATOM 598 O O . GLN A 1 72 ? -2.910 12.081 -0.781 1.00 95.88 72 GLN A O 1
ATOM 603 N N . ILE A 1 73 ? -2.358 11.677 1.357 1.00 95.62 73 ILE A N 1
ATOM 604 C CA . ILE A 1 73 ? -0.947 12.049 1.193 1.00 95.62 73 ILE A CA 1
ATOM 605 C C . ILE A 1 73 ? -0.256 11.100 0.207 1.00 95.62 73 ILE A C 1
ATOM 607 O O . ILE A 1 73 ? 0.497 11.552 -0.656 1.00 95.62 73 ILE A O 1
ATOM 611 N N . SER A 1 74 ? -0.538 9.795 0.272 1.00 94.38 74 SER A N 1
ATOM 612 C CA . SER A 1 74 ? 0.040 8.820 -0.657 1.00 94.38 74 SER A CA 1
ATOM 613 C C . SER A 1 74 ? -0.389 9.078 -2.106 1.00 94.38 74 SER A C 1
ATOM 615 O O . SER A 1 74 ? 0.425 8.960 -3.022 1.00 94.38 74 SER A O 1
ATOM 617 N N . VAL A 1 75 ? -1.647 9.475 -2.330 1.00 93.19 75 VAL A N 1
ATOM 618 C CA . VAL A 1 75 ? -2.165 9.843 -3.656 1.00 93.19 75 VAL A CA 1
ATOM 619 C C . VAL A 1 75 ? -1.521 11.133 -4.155 1.00 93.19 75 VAL A C 1
ATOM 621 O O . VAL A 1 75 ? -1.122 11.198 -5.317 1.00 93.19 75 VAL A O 1
ATOM 624 N N . MET A 1 76 ? -1.352 12.127 -3.281 1.00 94.69 76 MET A N 1
ATOM 625 C CA . MET A 1 76 ? -0.625 13.352 -3.612 1.00 94.69 76 MET A CA 1
ATOM 626 C C . MET A 1 76 ? 0.808 13.027 -4.059 1.00 94.69 76 MET A C 1
ATOM 628 O O . MET A 1 76 ? 1.203 13.393 -5.162 1.00 94.69 76 MET A O 1
ATOM 632 N N . MET A 1 77 ? 1.552 12.243 -3.270 1.00 94.81 77 MET A N 1
ATOM 633 C CA . MET A 1 77 ? 2.920 11.829 -3.611 1.00 94.81 77 MET A CA 1
ATOM 634 C C . MET A 1 77 ? 2.998 11.073 -4.943 1.00 94.81 77 MET A C 1
ATOM 636 O O . MET A 1 77 ? 3.928 11.299 -5.715 1.00 94.81 77 MET A O 1
ATOM 640 N N . LYS A 1 78 ? 2.015 10.215 -5.251 1.00 93.88 78 LYS A N 1
ATOM 641 C CA . LYS A 1 78 ? 1.946 9.495 -6.534 1.00 93.88 78 LYS A CA 1
ATOM 642 C C . LYS A 1 78 ? 1.877 10.424 -7.732 1.00 93.88 78 LYS A C 1
ATOM 644 O O . LYS A 1 78 ? 2.514 10.136 -8.743 1.00 93.88 78 LYS A O 1
ATOM 649 N N . ASN A 1 79 ? 1.105 11.498 -7.626 1.00 92.38 79 ASN A N 1
ATOM 650 C CA . ASN A 1 79 ? 0.932 12.446 -8.719 1.00 92.38 79 ASN A CA 1
ATOM 651 C C . ASN A 1 79 ? 2.149 13.364 -8.872 1.00 92.38 79 ASN A C 1
ATOM 653 O O . ASN A 1 79 ? 2.546 13.634 -10.000 1.00 92.38 79 ASN A O 1
ATOM 657 N N . GLU A 1 80 ? 2.769 13.771 -7.762 1.00 94.19 80 GLU A N 1
ATOM 658 C CA . GLU A 1 80 ? 3.967 14.622 -7.778 1.00 94.19 80 GLU A CA 1
ATOM 659 C C . GLU A 1 80 ? 5.213 13.875 -8.276 1.00 94.19 80 GLU A C 1
ATOM 661 O O . GLU A 1 80 ? 5.986 14.394 -9.076 1.00 94.19 80 GLU A O 1
ATOM 666 N N . ILE A 1 81 ? 5.416 12.633 -7.825 1.00 93.75 81 ILE A N 1
ATOM 667 C CA . ILE A 1 81 ? 6.614 11.850 -8.166 1.00 93.75 81 ILE A CA 1
ATOM 668 C C . ILE A 1 81 ? 6.441 11.132 -9.509 1.00 93.75 81 ILE A C 1
ATOM 670 O O . ILE A 1 81 ? 7.424 10.856 -10.194 1.00 93.75 81 ILE A O 1
ATOM 674 N N . ALA A 1 82 ? 5.201 10.811 -9.890 1.00 92.81 82 ALA A N 1
ATOM 675 C CA . ALA A 1 82 ? 4.844 10.226 -11.182 1.00 92.81 82 ALA A CA 1
ATOM 676 C C . ALA A 1 82 ? 5.651 8.962 -11.569 1.00 92.81 82 ALA A C 1
ATOM 678 O O . ALA A 1 82 ? 5.842 8.654 -12.748 1.00 92.81 82 ALA A O 1
ATOM 679 N N . ARG A 1 83 ? 6.104 8.176 -10.578 1.00 92.62 83 ARG A N 1
ATOM 680 C CA . ARG A 1 83 ? 6.822 6.914 -10.816 1.00 92.62 83 ARG A CA 1
ATOM 681 C C . ARG A 1 83 ? 5.854 5.839 -11.302 1.00 92.62 83 ARG A C 1
ATOM 683 O O . ARG A 1 83 ? 4.977 5.408 -10.547 1.00 92.62 83 ARG A O 1
ATOM 690 N N . TYR A 1 84 ? 6.048 5.362 -12.528 1.00 93.75 84 TYR A N 1
ATOM 691 C CA . TYR A 1 84 ? 5.271 4.264 -13.104 1.00 93.75 84 TYR A CA 1
ATOM 692 C C . TYR A 1 84 ? 5.368 2.977 -12.281 1.00 93.75 84 TYR A C 1
ATOM 694 O O . TYR A 1 84 ? 6.439 2.608 -11.797 1.00 93.75 84 TYR A O 1
ATOM 702 N N . ARG A 1 85 ? 4.243 2.264 -12.153 1.00 93.44 85 ARG A N 1
ATOM 703 C CA . ARG A 1 85 ? 4.256 0.881 -11.652 1.00 93.44 85 ARG A CA 1
ATOM 704 C C . ARG A 1 85 ? 4.983 -0.037 -12.640 1.00 93.44 85 ARG A C 1
ATOM 706 O O . ARG A 1 85 ? 4.907 0.228 -13.839 1.00 93.44 85 ARG A O 1
ATOM 713 N N . PRO A 1 86 ? 5.577 -1.155 -12.184 1.00 92.62 86 PRO A N 1
ATOM 714 C CA . PRO A 1 86 ? 6.225 -2.117 -13.077 1.00 92.62 86 PRO A CA 1
ATOM 715 C C . PRO A 1 86 ? 5.332 -2.579 -14.240 1.00 92.62 86 PRO A C 1
ATOM 717 O O . PRO A 1 86 ? 5.790 -2.626 -15.374 1.00 92.62 86 PRO A O 1
ATOM 720 N N . CYS A 1 87 ? 4.031 -2.792 -14.002 1.00 92.06 87 CYS A N 1
ATOM 721 C CA . CYS A 1 87 ? 3.076 -3.200 -15.043 1.00 92.06 87 CYS A CA 1
ATOM 722 C C . CYS A 1 87 ? 2.733 -2.113 -16.087 1.00 92.06 87 CYS A C 1
ATOM 724 O O . CYS A 1 87 ? 2.136 -2.432 -17.110 1.00 92.06 87 CYS A O 1
ATOM 726 N N . HIS A 1 88 ? 3.112 -0.852 -15.851 1.00 92.94 88 HIS A N 1
ATOM 727 C CA . HIS A 1 88 ? 2.964 0.264 -16.796 1.00 92.94 88 HIS A CA 1
ATOM 728 C C . HIS A 1 88 ? 4.309 0.769 -17.339 1.00 92.94 88 HIS A C 1
ATOM 730 O O . HIS A 1 88 ? 4.335 1.731 -18.105 1.00 92.94 88 HIS A O 1
ATOM 736 N N . ASN A 1 89 ? 5.426 0.184 -16.908 1.00 91.69 89 ASN A N 1
ATOM 737 C CA . ASN A 1 89 ? 6.750 0.580 -17.361 1.00 91.69 89 ASN A CA 1
ATOM 738 C C . ASN A 1 89 ? 7.081 -0.186 -18.647 1.00 91.69 89 ASN A C 1
ATOM 740 O O . ASN A 1 89 ? 7.108 -1.412 -18.624 1.00 91.69 89 ASN A O 1
ATOM 744 N N . LEU A 1 90 ? 7.359 0.530 -19.740 1.00 90.81 90 LEU A N 1
ATOM 745 C CA . LEU A 1 90 ? 7.649 -0.059 -21.055 1.00 90.81 90 LEU A CA 1
ATOM 746 C C . LEU A 1 90 ? 8.812 -1.061 -21.028 1.00 90.81 90 LEU A C 1
ATOM 748 O O . LEU A 1 90 ? 8.821 -1.997 -21.813 1.00 90.81 90 LEU A O 1
ATOM 752 N N . GLU A 1 91 ? 9.765 -0.891 -20.113 1.00 90.19 91 GLU A N 1
ATOM 753 C CA . GLU A 1 91 ? 10.931 -1.772 -19.997 1.00 90.19 91 GLU A CA 1
ATOM 754 C C . GLU A 1 91 ? 10.645 -3.055 -19.201 1.00 90.19 91 GLU A C 1
ATOM 756 O O . GLU A 1 91 ? 11.375 -4.032 -19.327 1.00 90.19 91 GLU A O 1
ATOM 761 N N . LEU A 1 92 ? 9.600 -3.065 -18.363 1.00 91.88 92 LEU A N 1
ATOM 762 C CA . LEU A 1 92 ? 9.302 -4.177 -17.449 1.00 91.88 92 LEU A CA 1
ATOM 763 C C . LEU A 1 92 ? 7.970 -4.864 -17.730 1.00 91.88 92 LEU A C 1
ATOM 765 O O . LEU A 1 92 ? 7.783 -5.999 -17.306 1.00 91.88 92 LEU A O 1
ATOM 769 N N . MET A 1 93 ? 7.036 -4.196 -18.405 1.00 91.88 93 MET A N 1
ATOM 770 C CA . MET A 1 93 ? 5.646 -4.642 -18.518 1.00 91.88 93 MET A CA 1
ATOM 771 C C . MET A 1 93 ? 5.497 -6.042 -19.122 1.00 91.88 93 MET A C 1
ATOM 773 O O . MET A 1 93 ? 4.572 -6.756 -18.747 1.00 91.88 93 MET A O 1
ATOM 777 N N . GLU A 1 94 ? 6.410 -6.445 -20.009 1.00 90.62 94 GLU A N 1
ATOM 778 C CA . GLU A 1 94 ? 6.419 -7.773 -20.635 1.00 90.62 94 GLU A CA 1
ATOM 779 C C . GLU A 1 94 ? 6.953 -8.874 -19.705 1.00 90.62 94 GLU A C 1
ATOM 781 O O . GLU A 1 94 ? 6.613 -10.042 -19.870 1.00 90.62 94 GLU A O 1
ATOM 786 N N . LEU A 1 95 ? 7.755 -8.507 -18.702 1.00 92.00 95 LEU A N 1
ATOM 787 C CA . LEU A 1 95 ? 8.333 -9.419 -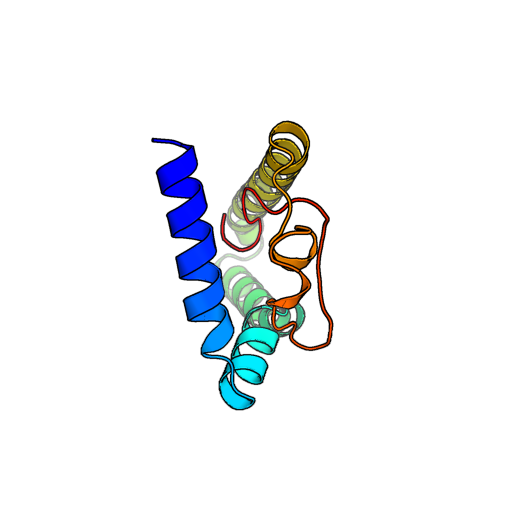17.709 1.00 92.00 95 LEU A CA 1
ATOM 788 C C . LEU A 1 95 ? 7.452 -9.563 -16.458 1.00 92.00 95 LEU A C 1
ATOM 790 O O . LEU A 1 95 ? 7.723 -10.398 -15.594 1.00 92.00 95 LEU A O 1
ATOM 794 N N . VAL A 1 96 ? 6.419 -8.725 -16.324 1.00 93.69 96 VAL A N 1
ATOM 795 C CA . VAL A 1 96 ? 5.571 -8.678 -15.131 1.00 93.69 96 VAL A CA 1
ATOM 796 C C . VAL A 1 96 ? 4.511 -9.773 -15.188 1.00 93.69 96 VAL A C 1
ATOM 798 O O . VAL A 1 96 ? 3.637 -9.794 -16.055 1.00 93.69 96 VAL A O 1
ATOM 801 N N . HIS A 1 97 ? 4.535 -10.624 -14.170 1.00 93.38 97 HIS A N 1
ATOM 802 C CA . HIS A 1 97 ? 3.467 -11.576 -13.886 1.00 93.38 97 HIS A CA 1
ATOM 803 C C . HIS A 1 97 ? 2.324 -10.839 -13.194 1.00 93.38 97 HIS A C 1
ATOM 805 O O . HIS A 1 97 ? 2.527 -10.169 -12.183 1.00 93.38 97 HIS A O 1
ATOM 811 N N . LYS A 1 98 ? 1.116 -10.936 -13.747 1.00 91.62 98 LYS A N 1
ATOM 812 C CA . LYS A 1 98 ? -0.072 -10.274 -13.197 1.00 91.62 98 LYS A CA 1
ATOM 813 C C . LYS A 1 98 ? -1.063 -11.322 -12.727 1.00 91.62 98 LYS A C 1
ATOM 815 O O . LYS A 1 98 ? -1.673 -12.002 -13.551 1.00 91.62 98 LYS A O 1
ATOM 820 N N . VAL A 1 99 ? -1.281 -11.381 -11.419 1.00 89.75 99 VAL A N 1
ATOM 821 C CA . VAL A 1 99 ? -2.355 -12.193 -10.838 1.00 89.75 99 VAL A CA 1
ATOM 822 C C . VAL A 1 99 ? -3.704 -11.594 -11.250 1.00 89.75 99 VAL A C 1
ATOM 824 O O . VAL A 1 99 ? -3.899 -10.381 -11.157 1.00 89.75 99 VAL A O 1
ATOM 827 N N . ASP A 1 100 ? -4.596 -12.423 -11.797 1.00 86.06 100 ASP A N 1
ATOM 828 C CA . ASP A 1 100 ? -5.911 -12.035 -12.341 1.00 86.06 100 ASP A CA 1
ATOM 829 C C . ASP A 1 100 ? -5.884 -10.876 -13.352 1.00 86.06 100 ASP A C 1
ATOM 831 O O . ASP A 1 100 ? -6.834 -10.102 -13.480 1.00 86.06 100 ASP A O 1
ATOM 835 N N . ASN A 1 101 ? -4.774 -10.733 -14.086 1.00 84.88 101 ASN A N 1
ATOM 836 C CA . ASN A 1 101 ? -4.538 -9.623 -15.015 1.00 84.88 101 ASN A CA 1
ATOM 837 C C . ASN A 1 101 ? -4.718 -8.231 -14.364 1.00 84.88 101 ASN A C 1
ATOM 839 O O . ASN A 1 101 ? -4.957 -7.234 -15.050 1.00 84.88 101 ASN A O 1
ATOM 843 N N . HIS A 1 102 ? -4.585 -8.150 -13.037 1.00 87.38 102 HIS A N 1
ATOM 844 C CA . HIS A 1 102 ? -4.746 -6.916 -12.293 1.00 87.38 102 HIS A CA 1
ATOM 845 C C . HIS A 1 102 ? -3.498 -6.041 -12.432 1.00 87.38 102 HIS A C 1
ATOM 847 O O . HIS A 1 102 ? -2.374 -6.443 -12.135 1.00 87.38 102 HIS A O 1
ATOM 853 N N . CYS A 1 103 ? -3.697 -4.801 -12.859 1.00 83.38 103 CYS A N 1
ATOM 854 C CA . CYS A 1 103 ? -2.687 -3.755 -12.842 1.00 83.38 103 CYS A CA 1
ATOM 855 C C . CYS A 1 103 ? -3.417 -2.493 -12.385 1.00 83.38 103 CYS A C 1
ATOM 857 O O . CYS A 1 103 ? -4.327 -2.024 -13.061 1.00 83.38 103 CYS A O 1
ATOM 859 N N . GLY A 1 104 ? -3.115 -2.043 -11.163 1.00 86.44 104 GLY A N 1
ATOM 860 C CA . GLY A 1 104 ? -3.830 -0.949 -10.498 1.00 86.44 104 GLY A CA 1
ATOM 861 C C . GLY A 1 104 ? -3.595 0.424 -11.147 1.00 86.44 104 GLY A C 1
ATOM 862 O O . GLY A 1 104 ? -3.497 0.558 -12.356 1.00 86.44 104 GLY A O 1
ATOM 863 N N . GLY A 1 105 ? -3.493 1.490 -10.348 1.00 88.81 105 GLY A N 1
ATOM 864 C CA . GLY A 1 105 ? -3.250 2.840 -10.883 1.00 88.81 105 GLY A CA 1
ATOM 865 C C . GLY A 1 105 ? -1.918 2.996 -11.641 1.00 88.81 105 GLY A C 1
ATOM 866 O O . GLY A 1 105 ? -1.002 2.188 -11.502 1.00 88.81 105 GLY A O 1
ATOM 867 N N . LYS A 1 106 ? -1.781 4.089 -12.401 1.00 90.31 106 LYS A N 1
ATOM 868 C CA . LYS A 1 106 ? -0.595 4.380 -13.231 1.00 90.31 106 LYS A CA 1
ATOM 869 C C . LYS A 1 106 ? 0.696 4.504 -12.411 1.00 90.31 106 LYS A C 1
ATOM 871 O O . LYS A 1 106 ? 1.716 3.900 -12.750 1.00 90.31 106 LYS A O 1
ATOM 876 N N . PHE A 1 107 ? 0.629 5.247 -11.306 1.00 93.50 107 PHE A N 1
ATOM 877 C CA . PHE A 1 107 ? 1.772 5.530 -10.441 1.00 93.50 107 PHE A CA 1
ATOM 878 C C . PHE A 1 107 ? 1.803 4.639 -9.193 1.00 93.50 107 PHE A C 1
ATOM 880 O O . PHE A 1 107 ? 0.764 4.236 -8.647 1.00 93.50 107 PHE A O 1
ATOM 887 N N . GLY A 1 108 ? 3.016 4.274 -8.781 1.00 87.94 108 GLY A N 1
ATOM 888 C CA . GLY A 1 108 ? 3.273 3.289 -7.728 1.00 87.94 108 GLY A CA 1
ATOM 889 C C . GLY A 1 108 ? 3.870 3.846 -6.444 1.00 87.94 108 GLY A C 1
ATOM 890 O O . GLY A 1 108 ? 3.732 3.201 -5.410 1.00 87.94 108 GLY A O 1
ATOM 891 N N . PHE A 1 109 ? 4.518 5.011 -6.490 1.00 91.50 109 PHE A N 1
ATOM 892 C CA . PHE A 1 109 ? 5.259 5.535 -5.345 1.00 91.50 109 PHE A CA 1
ATOM 893 C C . PHE A 1 109 ? 4.500 6.667 -4.641 1.00 91.50 109 PHE A C 1
ATOM 895 O O . PHE A 1 109 ? 4.189 7.659 -5.280 1.00 91.50 109 PHE A O 1
ATOM 902 N N . VAL A 1 110 ? 4.209 6.592 -3.344 1.00 91.75 110 VAL A N 1
ATOM 903 C CA . VAL A 1 110 ? 4.421 5.450 -2.431 1.00 91.75 110 VAL A CA 1
ATOM 904 C C . VAL A 1 110 ? 3.270 4.437 -2.511 1.00 91.75 110 VAL A C 1
ATOM 906 O O . VAL A 1 110 ? 2.167 4.762 -2.956 1.00 91.75 110 VAL A O 1
ATOM 909 N N . SER A 1 111 ? 3.504 3.193 -2.085 1.00 90.75 111 SER A N 1
ATOM 910 C CA . SER A 1 111 ? 2.441 2.182 -2.013 1.00 90.75 111 SER A CA 1
ATOM 911 C C . SER A 1 111 ? 1.451 2.522 -0.895 1.00 90.75 111 SER A C 1
ATOM 913 O O . SER A 1 111 ? 1.791 2.411 0.276 1.00 90.75 111 SER A O 1
ATOM 915 N N . SER A 1 112 ? 0.210 2.873 -1.248 1.00 90.12 112 SER A N 1
ATOM 916 C CA . SER A 1 112 ? -0.854 3.154 -0.264 1.00 90.12 112 SER A CA 1
ATOM 917 C C . SER A 1 112 ? -1.241 1.939 0.582 1.00 90.12 112 SER A C 1
ATOM 919 O O . SER A 1 112 ? -1.725 2.116 1.683 1.00 90.12 112 SER A O 1
ATOM 921 N N . HIS A 1 113 ? -1.038 0.712 0.087 1.00 87.19 113 HIS A N 1
ATOM 922 C CA . HIS A 1 113 ? -1.326 -0.497 0.874 1.00 87.19 113 HIS A CA 1
ATOM 923 C C . HIS A 1 113 ? -0.267 -0.751 1.959 1.00 87.19 113 HIS A C 1
ATOM 925 O O . HIS A 1 113 ? -0.495 -1.560 2.850 1.00 87.19 113 HIS A O 1
ATOM 931 N N . SER A 1 114 ? 0.902 -0.110 1.859 1.00 87.44 114 SER A N 1
ATOM 932 C CA . SER A 1 114 ? 2.042 -0.324 2.759 1.00 87.44 114 SER A CA 1
ATOM 933 C C . SER A 1 114 ? 2.270 0.830 3.740 1.00 87.44 114 SER A C 1
ATOM 935 O O . SER A 1 114 ? 3.106 0.684 4.628 1.00 87.44 114 SER A O 1
ATOM 937 N N . ALA A 1 115 ? 1.600 1.967 3.533 1.00 75.12 115 ALA A N 1
ATOM 938 C CA . ALA A 1 115 ? 1.727 3.192 4.324 1.00 75.12 115 ALA A CA 1
ATOM 939 C C . ALA A 1 115 ? 0.664 3.237 5.426 1.00 75.12 115 ALA A C 1
ATOM 941 O O . ALA A 1 115 ? 1.012 3.665 6.548 1.00 75.12 115 ALA A O 1
#

Foldseek 3Di:
DVVVVVVVVLVVQLVVQVPDDPVVLVVVVLVLDPVNCVVVVVVVLVVLCVVPNPCSCVVVVVVVVVLVVLLVVQVVCQVVVVAADLCLDPVRVVSGDDRVVDDDDGGPPPPSSVD

Radius of gyration: 18.38 Å; chains: 1; bounding box: 44×36×47 Å

pLDDT: mean 92.87, std 4.24, range [65.31, 97.25]

Secondary structure (DSSP, 8-state):
-HHHHHHHHHHHHHHHHHT--HHHHHHHHHHH-HHHHHHHHHHHHHHHHHHHGGGHHHHHHHHHHHHHHHHHHHHHHHHHH-PBPGGG-TTTTTT---GGG----SB-SS-TTT-

Sequence (115 aa):
MLSTLENMDRELFVFLNGMNNSVADWLMYYTSEKWVWIPFYLLIVLLLFRTYGVKTLYIILPIVLVITGTDQISVMMKNEIARYRPCHNLELMELVHKVDNHCGGKFGFVSSHSA